Protein AF-H1YAW6-F1 (afdb_monomer)

Structure (mmCIF, N/CA/C/O backbone):
data_AF-H1YAW6-F1
#
_entry.id   AF-H1YAW6-F1
#
loop_
_atom_site.group_PDB
_atom_site.id
_atom_site.type_symbol
_atom_site.label_atom_id
_atom_site.label_alt_id
_atom_site.label_comp_id
_atom_site.label_asym_id
_atom_site.label_entity_id
_atom_site.label_seq_id
_atom_site.pdbx_PDB_ins_code
_atom_site.Cartn_x
_atom_site.Cartn_y
_atom_site.Cartn_z
_atom_site.occupancy
_atom_site.B_iso_or_equiv
_atom_site.auth_seq_id
_atom_site.auth_comp_id
_atom_site.auth_asym_id
_atom_site.auth_atom_id
_atom_site.pdbx_PDB_model_num
ATOM 1 N N . MET A 1 1 ? -20.240 -2.055 13.515 1.00 58.53 1 MET A N 1
ATOM 2 C CA . MET A 1 1 ? -19.224 -2.997 12.984 1.00 58.53 1 MET A CA 1
ATOM 3 C C . MET A 1 1 ? -18.023 -2.988 13.917 1.00 58.53 1 MET A C 1
ATOM 5 O O . MET A 1 1 ? -17.588 -1.906 14.285 1.00 58.53 1 MET A O 1
ATOM 9 N N . ASN A 1 2 ? -17.539 -4.155 14.345 1.00 76.56 2 ASN A N 1
ATOM 10 C CA . ASN A 1 2 ? -16.482 -4.271 15.358 1.00 76.56 2 ASN A CA 1
ATOM 11 C C . ASN A 1 2 ? -15.148 -3.682 14.851 1.00 76.56 2 ASN A C 1
ATOM 13 O O . ASN A 1 2 ? -14.810 -3.872 13.682 1.00 76.56 2 ASN A O 1
ATOM 17 N N . GLN A 1 3 ? -14.362 -3.012 15.704 1.00 71.44 3 GLN A N 1
ATOM 18 C CA . GLN A 1 3 ? -13.102 -2.372 15.275 1.00 71.44 3 GLN A CA 1
ATOM 19 C C . GLN A 1 3 ? -12.094 -3.359 14.666 1.00 71.44 3 GLN A C 1
ATOM 21 O O . GLN A 1 3 ? -11.432 -3.037 13.682 1.00 71.44 3 GLN A O 1
ATOM 26 N N . LYS A 1 4 ? -12.041 -4.593 15.182 1.00 75.19 4 LYS A N 1
ATOM 27 C CA . LYS A 1 4 ? -11.200 -5.667 14.628 1.00 75.19 4 LYS A CA 1
ATOM 28 C C . LYS A 1 4 ? -11.569 -6.008 13.178 1.00 75.19 4 LYS A C 1
ATOM 30 O O . LYS A 1 4 ? -10.688 -6.198 12.351 1.00 75.19 4 LYS A O 1
ATOM 35 N N . VAL A 1 5 ? -12.863 -6.018 12.852 1.00 79.94 5 VAL A N 1
ATOM 36 C CA . VAL A 1 5 ? -13.358 -6.311 11.494 1.00 79.94 5 VAL A CA 1
ATOM 37 C C . VAL A 1 5 ? -12.968 -5.197 10.526 1.00 79.94 5 VAL A C 1
ATOM 39 O O . VAL A 1 5 ? -12.557 -5.469 9.405 1.00 79.94 5 VAL A O 1
ATOM 42 N N . GLN A 1 6 ? -13.037 -3.940 10.970 1.00 75.19 6 GLN A N 1
ATOM 43 C CA . GLN A 1 6 ? -12.600 -2.795 10.169 1.00 75.19 6 GLN A CA 1
ATOM 44 C C . GLN A 1 6 ? -11.091 -2.824 9.897 1.00 75.19 6 GLN A C 1
ATOM 46 O O . GLN A 1 6 ? -10.669 -2.552 8.778 1.00 75.19 6 GLN A O 1
ATOM 51 N N . PHE A 1 7 ? -10.284 -3.207 10.888 1.00 74.31 7 PHE A N 1
ATOM 52 C CA . PHE A 1 7 ? -8.842 -3.358 10.707 1.00 74.31 7 PHE A CA 1
ATOM 53 C C . PHE A 1 7 ? -8.501 -4.463 9.696 1.00 74.31 7 PHE A C 1
ATOM 55 O O . PHE A 1 7 ? -7.745 -4.221 8.759 1.00 74.31 7 PHE A O 1
ATOM 62 N N . VAL A 1 8 ? -9.119 -5.644 9.826 1.00 79.12 8 VAL A N 1
ATOM 63 C CA . VAL A 1 8 ? -8.933 -6.763 8.882 1.00 79.12 8 VAL A CA 1
ATOM 64 C C . VAL A 1 8 ? -9.403 -6.391 7.473 1.00 79.12 8 VAL A C 1
ATOM 66 O O . VAL A 1 8 ? -8.717 -6.696 6.500 1.00 79.12 8 VAL A O 1
ATOM 69 N N . ALA A 1 9 ? -10.523 -5.674 7.347 1.00 76.62 9 ALA A N 1
ATOM 70 C CA . ALA A 1 9 ? -10.998 -5.167 6.061 1.00 76.62 9 ALA A CA 1
ATOM 71 C C . ALA A 1 9 ? -9.992 -4.197 5.417 1.00 76.62 9 ALA A C 1
ATOM 73 O O . ALA A 1 9 ? -9.729 -4.289 4.220 1.00 76.62 9 ALA A O 1
ATOM 74 N N . GLY A 1 10 ? -9.380 -3.315 6.215 1.00 73.25 10 GLY A N 1
ATOM 75 C CA . GLY A 1 10 ? -8.284 -2.448 5.776 1.00 73.25 10 GLY A CA 1
ATOM 76 C C . GLY A 1 10 ? -7.079 -3.240 5.278 1.00 73.25 10 GLY A C 1
ATOM 77 O O . GLY A 1 10 ? -6.565 -2.968 4.196 1.00 73.25 10 GLY A O 1
ATOM 78 N N . LEU A 1 11 ? -6.694 -4.277 6.020 1.00 76.06 11 LEU A N 1
ATOM 79 C CA . LEU A 1 11 ? -5.579 -5.162 5.690 1.00 76.06 11 LEU A CA 1
ATOM 80 C C . LEU A 1 11 ? -5.787 -5.866 4.342 1.00 76.06 11 LEU A C 1
ATOM 82 O O . LEU A 1 11 ? -4.909 -5.800 3.485 1.00 76.06 11 LEU A O 1
ATOM 86 N N . LEU A 1 12 ? -6.969 -6.460 4.134 1.00 78.12 12 LEU A N 1
ATOM 87 C CA . LEU A 1 12 ? -7.354 -7.120 2.882 1.00 78.12 12 LEU A CA 1
ATOM 88 C C . LEU A 1 12 ? -7.428 -6.127 1.719 1.00 78.12 12 LEU A C 1
ATOM 90 O O . LEU A 1 12 ? -6.875 -6.386 0.654 1.00 78.12 12 LEU A O 1
ATOM 94 N N . SER A 1 13 ? -8.048 -4.961 1.930 1.00 74.25 13 SER A N 1
ATOM 95 C CA . SER A 1 13 ? -8.156 -3.931 0.889 1.00 74.25 13 SER A CA 1
ATOM 96 C C . SER A 1 13 ? -6.793 -3.386 0.449 1.00 74.25 13 SER A C 1
ATOM 98 O O . SER A 1 13 ? -6.599 -3.102 -0.730 1.00 74.25 13 SER A O 1
ATOM 100 N N . GLY A 1 14 ? -5.821 -3.323 1.366 1.00 70.62 14 GLY A N 1
ATOM 101 C CA . GLY A 1 14 ? -4.458 -2.892 1.070 1.00 70.62 14 GLY A CA 1
ATOM 102 C C . GLY A 1 14 ? -3.659 -3.877 0.214 1.00 70.62 14 GLY A C 1
ATOM 103 O O . GLY A 1 14 ? -2.664 -3.458 -0.367 1.00 70.62 14 GLY A O 1
ATOM 104 N N . ILE A 1 15 ? -4.082 -5.147 0.114 1.00 74.31 15 ILE A N 1
ATOM 105 C CA . ILE A 1 15 ? -3.451 -6.189 -0.722 1.00 74.31 15 ILE A CA 1
ATOM 106 C C . ILE A 1 15 ? -4.013 -6.173 -2.150 1.00 74.31 15 ILE A C 1
ATOM 108 O O . ILE A 1 15 ? -3.285 -6.465 -3.096 1.00 74.31 15 ILE A O 1
ATOM 112 N N . VAL A 1 16 ? -5.283 -5.788 -2.323 1.00 76.38 16 VAL A N 1
ATOM 113 C CA . VAL A 1 16 ? -5.974 -5.801 -3.627 1.00 76.38 16 VAL A CA 1
ATOM 114 C C . VAL A 1 16 ? -5.257 -4.933 -4.662 1.00 76.38 16 VAL A C 1
ATOM 116 O O . VAL A 1 16 ? -5.027 -5.376 -5.783 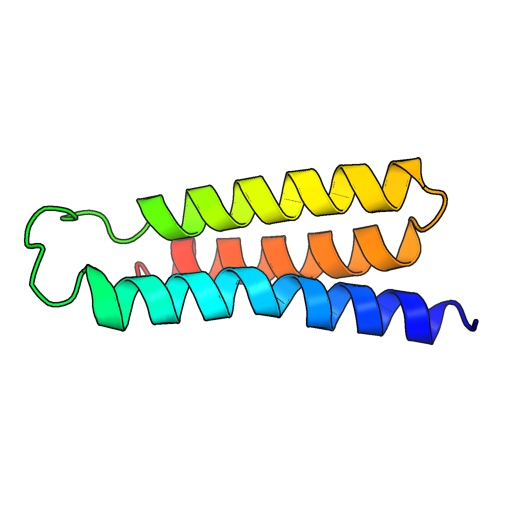1.00 76.38 16 VAL A O 1
ATOM 119 N N . LEU A 1 17 ? -4.865 -3.715 -4.285 1.00 69.50 17 LEU A N 1
ATOM 120 C CA . LEU A 1 17 ? -4.161 -2.775 -5.163 1.00 69.50 17 LEU A CA 1
ATOM 121 C C . LEU A 1 17 ? -2.777 -3.294 -5.617 1.00 69.50 17 LEU A C 1
ATOM 123 O O . LEU A 1 17 ? -2.534 -3.335 -6.821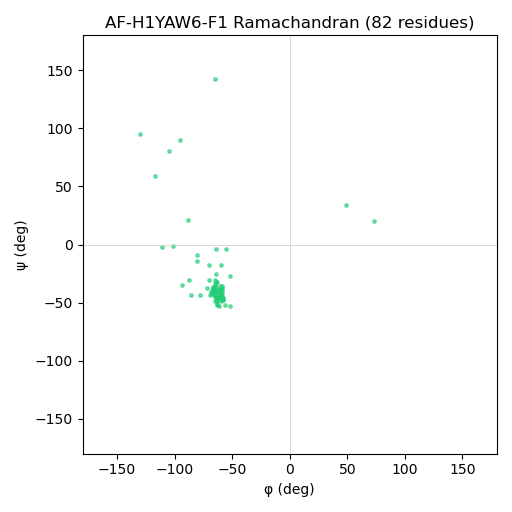 1.00 69.50 17 LEU A O 1
ATOM 127 N N . PRO A 1 18 ? -1.888 -3.751 -4.715 1.00 68.00 18 PRO A N 1
ATOM 128 C CA . PRO A 1 18 ? -0.633 -4.415 -5.076 1.00 68.00 18 PRO A CA 1
ATOM 129 C C . PRO A 1 18 ? -0.807 -5.689 -5.913 1.00 68.00 18 PRO A C 1
ATOM 131 O O . PRO A 1 18 ? -0.034 -5.918 -6.838 1.00 68.00 18 PRO A O 1
ATOM 134 N N . ALA A 1 19 ? -1.814 -6.517 -5.618 1.00 73.06 19 ALA A N 1
ATOM 135 C CA . ALA A 1 19 ? -2.083 -7.737 -6.379 1.00 73.06 19 ALA A CA 1
ATOM 136 C C . ALA A 1 19 ? -2.556 -7.423 -7.807 1.00 73.06 19 ALA A C 1
ATOM 138 O O . ALA A 1 19 ? -2.101 -8.047 -8.764 1.00 73.06 19 ALA A O 1
ATOM 139 N N . LEU A 1 20 ? -3.411 -6.406 -7.964 1.00 70.81 20 LEU A N 1
ATOM 140 C CA . LEU A 1 20 ? -3.790 -5.875 -9.273 1.00 70.81 20 LEU A CA 1
ATOM 141 C C . LEU A 1 20 ? -2.584 -5.291 -10.010 1.00 70.81 20 LEU A C 1
ATOM 143 O O . LEU A 1 20 ? -2.455 -5.510 -11.206 1.00 70.81 20 LEU A O 1
ATOM 147 N N . ALA A 1 21 ? -1.681 -4.601 -9.312 1.00 67.56 21 ALA A N 1
ATOM 148 C CA . ALA A 1 21 ? -0.444 -4.086 -9.896 1.00 67.56 21 ALA A CA 1
ATOM 149 C C . ALA A 1 21 ? 0.424 -5.199 -10.486 1.00 67.56 21 ALA A C 1
ATOM 151 O O . ALA A 1 21 ? 0.911 -5.075 -11.607 1.00 67.56 21 ALA A O 1
ATOM 152 N N . TRP A 1 22 ? 0.585 -6.293 -9.738 1.00 68.81 22 TRP A N 1
ATOM 153 C CA . TRP A 1 22 ? 1.325 -7.467 -10.185 1.00 68.81 22 TRP A CA 1
ATOM 154 C C . TRP A 1 22 ? 0.657 -8.133 -11.394 1.00 68.81 22 TRP A C 1
ATOM 156 O O . TRP A 1 22 ? 1.335 -8.479 -12.357 1.00 68.81 22 TRP A O 1
ATOM 166 N N . LEU A 1 23 ? -0.676 -8.233 -11.397 1.00 71.69 23 LEU A N 1
ATOM 167 C CA . LEU A 1 23 ? -1.434 -8.800 -12.514 1.00 71.69 23 LEU A CA 1
ATOM 168 C C . LEU A 1 23 ? -1.373 -7.912 -13.769 1.00 71.69 23 LEU A C 1
ATOM 170 O O . LEU A 1 23 ? -1.176 -8.413 -14.872 1.00 71.69 23 LEU A O 1
ATOM 174 N N . ILE A 1 24 ? -1.473 -6.589 -13.609 1.00 67.06 24 ILE A N 1
ATOM 175 C CA . ILE A 1 24 ? -1.279 -5.620 -14.697 1.00 67.06 24 ILE A CA 1
ATOM 176 C C . ILE A 1 24 ? 0.155 -5.715 -15.228 1.00 67.06 24 ILE A C 1
ATOM 178 O O . ILE A 1 24 ? 0.355 -5.666 -16.437 1.00 67.06 24 ILE A O 1
ATOM 182 N N . PHE A 1 25 ? 1.153 -5.896 -14.360 1.00 66.75 25 PHE A N 1
ATOM 183 C CA . PHE A 1 25 ? 2.538 -6.101 -14.779 1.00 66.75 25 PHE A CA 1
ATOM 184 C C . PHE A 1 25 ? 2.707 -7.389 -15.600 1.00 66.75 25 PHE A C 1
ATOM 186 O O . PHE A 1 25 ? 3.258 -7.334 -16.698 1.00 66.75 25 PHE A O 1
ATOM 193 N N . ASP A 1 26 ? 2.180 -8.524 -15.130 1.00 68.12 26 ASP A N 1
ATOM 194 C CA . ASP A 1 26 ? 2.304 -9.804 -15.843 1.00 68.12 26 ASP A CA 1
ATOM 195 C C . ASP A 1 26 ? 1.569 -9.808 -17.195 1.00 68.12 26 ASP A C 1
ATOM 197 O O . ASP A 1 26 ? 2.045 -10.411 -18.154 1.00 68.12 26 ASP A O 1
ATOM 201 N N . VAL A 1 27 ? 0.436 -9.106 -17.306 1.00 66.88 27 VAL A N 1
ATOM 202 C CA . VAL A 1 27 ? -0.363 -9.063 -18.544 1.00 66.88 27 VAL A CA 1
ATOM 203 C C . VAL A 1 27 ? 0.127 -7.989 -19.521 1.00 66.88 27 VAL A C 1
ATOM 205 O O . VAL A 1 27 ? 0.221 -8.248 -20.719 1.00 66.88 27 VAL A O 1
ATOM 208 N N . VAL A 1 28 ? 0.438 -6.782 -19.039 1.00 61.78 28 VAL A N 1
ATOM 209 C CA . VAL A 1 28 ? 0.732 -5.614 -19.893 1.00 61.78 28 VAL A CA 1
ATOM 210 C C . VAL A 1 28 ? 2.230 -5.459 -20.157 1.00 61.78 28 VAL A C 1
ATOM 212 O O . VAL A 1 28 ? 2.621 -5.054 -21.251 1.00 61.78 28 VAL A O 1
ATOM 215 N N . PHE A 1 29 ? 3.084 -5.798 -19.188 1.00 61.38 29 PHE A N 1
ATOM 216 C CA . PHE A 1 29 ? 4.527 -5.545 -19.268 1.00 61.38 29 PHE A CA 1
ATOM 217 C C . PHE A 1 29 ? 5.368 -6.772 -19.638 1.00 61.38 29 PHE A C 1
ATOM 219 O O . PHE A 1 29 ? 6.568 -6.615 -19.854 1.00 61.38 29 PHE A O 1
ATOM 226 N N . LYS A 1 30 ? 4.767 -7.956 -19.839 1.00 57.78 30 LYS A N 1
ATOM 227 C CA . LYS A 1 30 ? 5.474 -9.183 -20.269 1.00 57.78 30 LYS A CA 1
ATOM 228 C C . LYS A 1 30 ? 6.344 -9.010 -21.527 1.00 57.78 30 LYS A C 1
ATOM 230 O O . LYS A 1 30 ? 7.337 -9.709 -21.673 1.00 57.78 30 LYS A O 1
ATOM 235 N N . ASN A 1 31 ? 5.992 -8.066 -22.408 1.00 52.91 31 ASN A N 1
ATOM 236 C CA . ASN A 1 31 ? 6.736 -7.739 -23.635 1.00 52.91 31 ASN A CA 1
ATOM 237 C C . ASN A 1 31 ? 7.423 -6.362 -23.603 1.00 52.91 31 ASN A C 1
ATOM 239 O O . ASN A 1 31 ? 8.092 -5.975 -24.561 1.00 52.91 31 ASN A O 1
ATOM 243 N N . ALA A 1 32 ? 7.261 -5.593 -22.527 1.00 53.19 32 ALA A N 1
ATOM 244 C CA . ALA A 1 32 ? 7.785 -4.240 -22.434 1.00 53.19 32 ALA A CA 1
ATOM 245 C C . ALA A 1 32 ? 9.152 -4.250 -21.734 1.00 53.19 32 ALA A C 1
ATOM 247 O O . ALA A 1 32 ? 9.265 -4.044 -20.529 1.00 53.19 32 ALA A O 1
ATOM 248 N N . VAL A 1 33 ? 10.208 -4.393 -22.539 1.00 52.44 33 VAL A N 1
ATOM 249 C CA . VAL A 1 33 ? 11.643 -4.242 -22.191 1.00 52.44 33 VAL A CA 1
ATOM 250 C C . VAL A 1 33 ? 11.980 -2.865 -21.558 1.00 52.44 33 VAL A C 1
ATOM 252 O O . VAL A 1 33 ? 13.099 -2.610 -21.123 1.00 52.44 33 VAL A O 1
ATOM 255 N N . LEU A 1 34 ? 11.005 -1.955 -21.468 1.00 50.81 34 LEU A N 1
ATOM 256 C CA . LEU A 1 34 ? 11.159 -0.555 -21.068 1.00 50.81 34 LEU A CA 1
ATOM 257 C C . LEU A 1 34 ? 11.250 -0.299 -19.555 1.00 50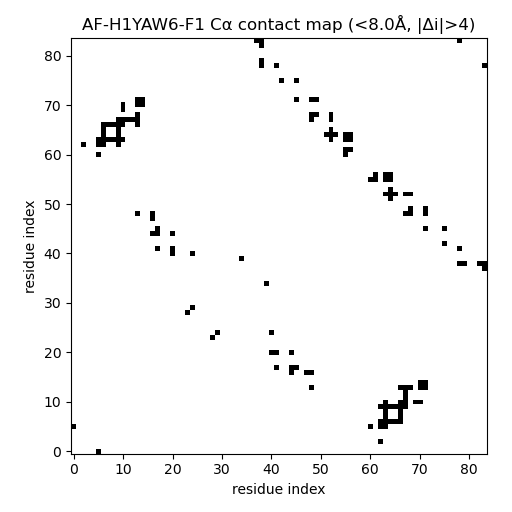.81 34 LEU A C 1
ATOM 259 O O . LEU A 1 34 ? 11.678 0.788 -19.171 1.00 50.81 34 LEU A O 1
ATOM 263 N N . LEU A 1 35 ? 10.917 -1.256 -18.681 1.00 52.03 35 LEU A N 1
ATOM 264 C CA . LEU A 1 35 ? 11.146 -1.100 -17.238 1.00 52.03 35 LEU A CA 1
ATOM 265 C C . LEU A 1 35 ? 12.343 -1.924 -16.771 1.00 52.03 35 LEU A C 1
ATOM 267 O O . LEU A 1 35 ? 12.218 -2.947 -16.112 1.00 52.03 35 LEU A O 1
ATOM 271 N N . ASN A 1 36 ? 13.535 -1.380 -17.003 1.00 54.12 36 ASN A N 1
ATOM 272 C CA . ASN A 1 36 ? 14.780 -1.843 -16.376 1.00 54.12 36 ASN A CA 1
ATOM 273 C C . ASN A 1 36 ? 14.779 -1.653 -14.833 1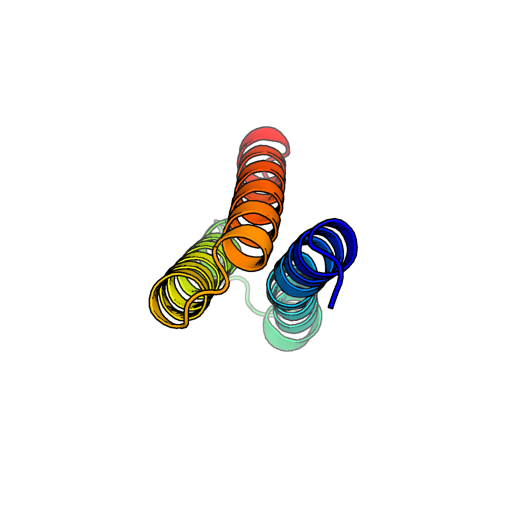.00 54.12 36 ASN A C 1
ATOM 275 O O . ASN A 1 36 ? 15.724 -2.019 -14.140 1.00 54.12 36 ASN A O 1
ATOM 279 N N . LYS A 1 37 ? 13.721 -1.033 -14.280 1.00 56.41 37 LYS A N 1
ATOM 280 C CA . LYS A 1 37 ? 13.462 -0.877 -12.844 1.00 56.41 37 LYS A CA 1
ATOM 281 C C . LYS A 1 37 ? 12.030 -1.318 -12.516 1.00 56.41 37 LYS A C 1
ATOM 283 O O . LYS A 1 37 ? 11.120 -0.491 -12.610 1.00 56.41 37 LYS A O 1
ATOM 288 N N . PRO A 1 38 ? 11.823 -2.570 -12.083 1.00 63.56 38 PRO A N 1
ATOM 289 C CA . PRO A 1 38 ? 10.500 -3.089 -11.718 1.00 63.56 38 PRO A CA 1
ATOM 290 C C . PRO A 1 38 ? 9.818 -2.309 -10.579 1.00 63.56 38 PRO A C 1
ATOM 292 O O . PRO A 1 38 ? 8.600 -2.341 -10.453 1.00 63.56 38 PRO A O 1
ATOM 295 N N . ALA A 1 39 ? 10.565 -1.512 -9.808 1.00 64.31 39 ALA A N 1
ATOM 296 C CA . ALA A 1 39 ? 10.062 -0.741 -8.671 1.00 64.31 39 ALA A CA 1
ATOM 297 C C . ALA A 1 39 ? 9.022 0.359 -8.999 1.00 64.31 39 ALA A C 1
ATOM 299 O O . ALA A 1 39 ? 8.242 0.727 -8.122 1.00 64.31 39 ALA A O 1
ATOM 300 N N . ILE A 1 40 ? 8.995 0.911 -10.219 1.00 70.75 40 ILE A N 1
ATOM 301 C CA . ILE A 1 40 ? 8.157 2.079 -10.577 1.00 70.75 40 ILE A CA 1
ATOM 302 C C . ILE A 1 40 ? 6.638 1.813 -10.427 1.00 70.75 40 ILE A C 1
ATOM 304 O O . ILE A 1 40 ? 5.973 2.583 -9.728 1.00 70.75 40 ILE A O 1
ATOM 308 N N . PRO A 1 41 ? 6.052 0.753 -11.021 1.00 72.19 41 PRO A N 1
ATOM 309 C CA . PRO A 1 41 ? 4.620 0.463 -10.907 1.00 72.19 41 PRO A CA 1
ATOM 310 C C . PRO A 1 41 ? 4.198 0.126 -9.476 1.00 72.19 41 PRO A C 1
ATOM 312 O O . PRO A 1 41 ? 3.125 0.544 -9.035 1.00 72.19 41 PRO A O 1
ATOM 315 N N . TYR A 1 42 ? 5.050 -0.556 -8.707 1.00 72.56 42 TYR A N 1
ATOM 316 C CA . TYR A 1 42 ? 4.750 -0.813 -7.302 1.00 72.56 42 TYR A CA 1
ATOM 317 C C . TYR A 1 42 ? 4.731 0.471 -6.469 1.00 72.56 42 TYR A C 1
ATOM 319 O O . TYR A 1 42 ? 3.878 0.625 -5.597 1.00 72.56 42 TYR A O 1
ATOM 327 N N . LEU A 1 43 ? 5.623 1.420 -6.765 1.00 76.12 43 LEU A N 1
ATOM 328 C CA . LEU A 1 43 ? 5.659 2.724 -6.104 1.00 76.12 43 LEU A CA 1
ATOM 329 C C . LEU A 1 43 ? 4.396 3.543 -6.420 1.00 76.12 43 LEU A C 1
ATOM 331 O O . LEU A 1 43 ? 3.820 4.153 -5.518 1.00 76.12 43 LEU A O 1
ATOM 335 N N . ALA A 1 44 ? 3.895 3.474 -7.658 1.00 77.19 44 ALA A N 1
ATOM 336 C CA . ALA A 1 44 ? 2.600 4.049 -8.024 1.00 77.19 44 ALA A CA 1
ATOM 337 C C . ALA A 1 44 ? 1.441 3.419 -7.225 1.00 77.19 44 ALA A C 1
ATOM 339 O O . ALA A 1 44 ? 0.554 4.125 -6.749 1.00 77.19 44 ALA A O 1
ATOM 340 N N . CYS A 1 45 ? 1.473 2.106 -6.994 1.00 76.88 45 CYS A N 1
ATOM 341 C CA . CYS A 1 45 ? 0.437 1.416 -6.220 1.00 76.88 45 CYS A CA 1
ATOM 342 C C . CYS A 1 45 ? 0.503 1.731 -4.724 1.00 76.88 45 CYS A C 1
ATOM 344 O O . CYS A 1 45 ? -0.536 1.925 -4.095 1.00 76.88 45 CYS A O 1
ATOM 346 N N . ILE A 1 46 ? 1.709 1.869 -4.168 1.00 79.94 46 ILE A N 1
ATOM 347 C CA . ILE A 1 46 ? 1.927 2.393 -2.813 1.00 79.94 46 ILE A CA 1
ATOM 348 C C . ILE A 1 46 ? 1.318 3.795 -2.695 1.00 79.94 46 ILE A C 1
ATOM 350 O O . ILE A 1 46 ? 0.585 4.064 -1.744 1.00 79.94 46 ILE A O 1
ATOM 354 N N . ALA A 1 47 ? 1.551 4.672 -3.676 1.00 81.81 47 ALA A N 1
ATOM 355 C CA . ALA A 1 47 ? 0.981 6.017 -3.682 1.00 81.81 47 ALA A CA 1
ATOM 356 C C . ALA A 1 47 ? -0.559 5.999 -3.713 1.00 81.81 47 ALA A C 1
ATOM 358 O O . ALA A 1 47 ? -1.193 6.717 -2.940 1.00 81.81 47 ALA A O 1
ATOM 359 N N . ILE A 1 48 ? -1.172 5.139 -4.533 1.00 81.75 48 ILE A N 1
ATOM 360 C CA . ILE A 1 48 ? -2.635 4.981 -4.576 1.00 81.75 48 ILE A CA 1
ATOM 361 C C . ILE A 1 48 ? -3.168 4.443 -3.239 1.00 81.75 48 ILE A C 1
ATOM 363 O O . ILE A 1 48 ? -4.133 4.994 -2.708 1.00 81.75 48 ILE A O 1
ATOM 367 N N . ASN A 1 49 ? -2.521 3.441 -2.637 1.00 83.38 49 ASN A N 1
ATOM 368 C CA . ASN A 1 49 ? -2.895 2.931 -1.313 1.00 83.38 49 ASN A CA 1
ATOM 369 C C . ASN A 1 49 ? -2.837 4.026 -0.234 1.00 83.38 49 ASN A C 1
ATOM 371 O O . ASN A 1 49 ? -3.710 4.085 0.631 1.00 83.38 49 ASN A O 1
ATOM 375 N N . LEU A 1 50 ? -1.860 4.937 -0.299 1.00 83.44 50 LEU A N 1
ATOM 376 C CA . LEU A 1 50 ? -1.767 6.085 0.610 1.00 83.44 50 LEU A CA 1
ATOM 377 C C . LEU A 1 50 ? -2.870 7.135 0.369 1.00 83.44 50 LEU A C 1
ATOM 379 O O . LEU A 1 50 ? -3.325 7.785 1.315 1.00 83.44 50 LEU A O 1
ATOM 383 N N . LEU A 1 51 ? -3.354 7.293 -0.866 1.00 82.88 51 LEU A N 1
ATOM 384 C CA . LEU A 1 51 ? -4.521 8.135 -1.156 1.00 82.88 51 LEU A CA 1
ATOM 385 C C . LEU A 1 51 ? -5.812 7.518 -0.602 1.00 82.88 51 LEU A C 1
ATOM 387 O O . LEU A 1 51 ? -6.606 8.214 0.035 1.00 82.88 51 LEU A O 1
ATOM 391 N N . VAL A 1 52 ? -5.991 6.207 -0.777 1.00 81.31 52 VAL A N 1
ATOM 392 C CA . VAL A 1 52 ? -7.132 5.448 -0.238 1.00 81.31 52 VAL A CA 1
ATOM 393 C C . VAL A 1 52 ? -7.117 5.456 1.296 1.00 81.31 52 VAL A C 1
ATOM 395 O O . VAL A 1 52 ? -8.147 5.685 1.931 1.00 81.31 52 VAL A O 1
ATOM 398 N N . LEU A 1 53 ? -5.937 5.319 1.906 1.00 84.00 53 LEU A N 1
ATOM 399 C CA . LEU A 1 53 ? -5.707 5.534 3.337 1.00 84.00 53 LEU A CA 1
ATOM 400 C C . LEU A 1 53 ? -6.238 6.899 3.793 1.00 84.00 53 LEU A C 1
ATOM 402 O O . LEU A 1 53 ? -7.025 6.982 4.739 1.00 84.00 53 LEU A O 1
ATOM 406 N N . ARG A 1 54 ? -5.823 7.975 3.112 1.00 83.19 54 ARG A N 1
ATOM 407 C CA . ARG A 1 54 ? -6.231 9.345 3.450 1.00 83.19 54 ARG A CA 1
ATOM 408 C C . ARG A 1 54 ? -7.745 9.525 3.345 1.00 83.19 54 ARG A C 1
ATOM 410 O O . ARG A 1 54 ? -8.326 10.232 4.168 1.00 83.19 54 ARG A O 1
ATOM 417 N N . TYR A 1 55 ? -8.378 8.870 2.374 1.00 84.38 55 TYR A N 1
ATOM 418 C CA . TYR A 1 55 ? -9.831 8.847 2.230 1.00 84.38 55 TYR A CA 1
ATOM 419 C C . TYR A 1 55 ? -10.512 8.175 3.435 1.00 84.38 55 TYR A C 1
ATOM 421 O O . TYR A 1 55 ? -11.361 8.791 4.079 1.00 84.38 55 TYR A O 1
ATOM 429 N N . PHE A 1 56 ? -10.101 6.961 3.819 1.00 80.75 56 PHE A N 1
ATOM 430 C CA . PHE A 1 56 ? -10.711 6.250 4.95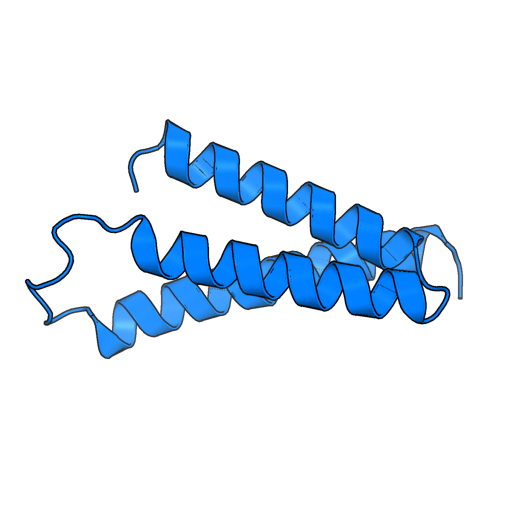1 1.00 80.75 56 PHE A CA 1
ATOM 431 C C . PHE A 1 56 ? -10.517 6.958 6.296 1.00 80.75 56 PHE A C 1
ATOM 433 O O . PHE A 1 56 ? -11.443 6.982 7.109 1.00 80.75 56 PHE A O 1
ATOM 440 N N . ILE A 1 57 ? -9.357 7.585 6.515 1.00 81.44 57 ILE A N 1
ATOM 441 C CA . ILE A 1 57 ? -9.112 8.398 7.714 1.00 81.44 57 ILE A CA 1
ATOM 442 C C . ILE A 1 57 ? -10.058 9.608 7.745 1.00 81.44 57 ILE A C 1
ATOM 444 O O . ILE A 1 57 ? -10.677 9.866 8.776 1.00 81.44 57 ILE A O 1
ATOM 448 N N . ARG A 1 58 ? -10.230 10.318 6.619 1.00 85.88 58 ARG A N 1
ATOM 449 C CA . ARG A 1 58 ? -11.142 11.475 6.532 1.00 85.88 58 ARG A CA 1
ATOM 450 C C . ARG A 1 58 ? -12.614 11.110 6.716 1.00 85.88 58 ARG A C 1
ATOM 452 O O . ARG A 1 58 ? -13.365 11.913 7.254 1.00 85.88 58 ARG A O 1
ATOM 459 N N . HIS A 1 59 ? -13.019 9.909 6.317 1.00 85.06 59 HIS A N 1
ATOM 460 C CA . HIS A 1 59 ? -14.393 9.415 6.461 1.00 85.06 59 HIS A CA 1
ATOM 461 C C . HIS A 1 59 ? -14.664 8.709 7.805 1.00 85.06 59 HIS A C 1
ATOM 463 O O . HIS A 1 59 ? -15.604 7.920 7.913 1.00 85.06 59 HIS A O 1
ATOM 469 N N . GLY A 1 60 ? -13.849 8.962 8.837 1.00 83.75 60 GLY A N 1
ATOM 470 C CA . GLY A 1 60 ? -14.096 8.459 10.192 1.00 83.75 60 GLY A CA 1
ATOM 471 C C . GLY A 1 60 ? -13.846 6.957 10.369 1.00 83.75 60 GLY A C 1
ATOM 472 O O . GLY A 1 60 ? -14.353 6.357 11.315 1.00 83.75 60 GLY A O 1
ATOM 473 N N . LYS A 1 61 ? -13.059 6.333 9.480 1.00 81.75 61 LYS A N 1
ATOM 474 C CA . LYS A 1 61 ? -12.658 4.915 9.552 1.00 81.75 61 LYS A CA 1
ATOM 475 C C . LYS A 1 61 ? -11.132 4.765 9.711 1.00 81.75 61 LYS A C 1
ATOM 477 O O . LYS A 1 61 ? -10.490 4.123 8.876 1.00 81.75 61 LYS A O 1
ATOM 482 N N . PRO A 1 62 ? -10.521 5.329 10.773 1.00 81.00 62 PRO A N 1
ATOM 483 C CA . PRO A 1 62 ? -9.067 5.325 10.950 1.00 81.00 62 PRO A CA 1
ATOM 484 C C . PRO A 1 62 ? -8.490 3.912 11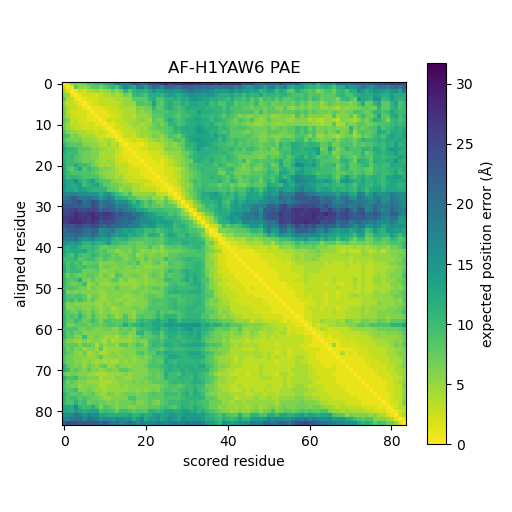.120 1.00 81.00 62 PRO A C 1
ATOM 486 O O . PRO A 1 62 ? -7.404 3.639 10.629 1.00 81.00 62 PRO A O 1
ATOM 489 N N . SER A 1 63 ? -9.238 2.988 11.726 1.00 80.12 63 SER A N 1
ATOM 490 C CA . SER A 1 63 ? -8.894 1.566 11.890 1.00 80.12 63 SER A CA 1
ATOM 491 C C . SER A 1 63 ? -8.664 0.839 10.558 1.00 80.12 63 SER A C 1
ATOM 493 O O . SER A 1 63 ? -7.705 0.079 10.436 1.00 80.12 63 SER A O 1
ATOM 495 N N . VAL A 1 64 ? -9.498 1.103 9.544 1.00 79.88 64 VAL A N 1
ATOM 496 C CA . VAL A 1 64 ? -9.306 0.598 8.168 1.00 79.88 64 VAL A CA 1
ATOM 497 C C . VAL A 1 64 ? -8.031 1.196 7.579 1.00 79.88 64 VAL A C 1
ATOM 499 O O . VAL A 1 64 ? -7.210 0.477 7.013 1.00 79.88 64 VAL A O 1
ATOM 502 N N . GLY A 1 65 ? -7.845 2.505 7.769 1.00 79.62 65 GLY A N 1
ATOM 503 C CA . GLY A 1 65 ? -6.647 3.219 7.348 1.00 79.62 65 GLY A CA 1
ATOM 504 C C . GLY A 1 65 ? -5.369 2.610 7.926 1.00 79.62 65 GLY A C 1
ATOM 505 O O . GLY A 1 65 ? -4.465 2.254 7.180 1.00 79.62 65 GLY A O 1
ATOM 506 N N . TYR A 1 66 ? -5.297 2.398 9.237 1.00 83.50 66 TYR A N 1
ATOM 507 C CA . TYR A 1 66 ? -4.113 1.810 9.864 1.00 83.50 66 TYR A CA 1
ATOM 508 C C . TYR A 1 66 ? -3.795 0.409 9.328 1.00 83.50 66 TYR A C 1
ATOM 510 O O . TYR A 1 66 ? -2.628 0.119 9.068 1.00 83.50 66 TYR A O 1
ATOM 518 N N . GLY A 1 67 ? -4.805 -0.430 9.070 1.00 80.69 67 GLY A N 1
ATOM 519 C CA . GLY A 1 67 ? -4.598 -1.721 8.401 1.00 80.69 67 GLY A CA 1
ATOM 520 C C . GLY A 1 67 ? -3.969 -1.557 7.012 1.00 80.69 67 GLY A C 1
ATOM 521 O O . GLY A 1 67 ? -2.948 -2.173 6.714 1.00 80.69 67 GLY A O 1
ATOM 522 N N . LEU A 1 68 ? -4.518 -0.646 6.204 1.00 83.25 68 LEU A N 1
ATOM 523 C CA . LEU A 1 68 ? -4.034 -0.305 4.858 1.00 83.25 68 LEU A CA 1
ATOM 524 C C . LEU A 1 68 ? -2.590 0.224 4.863 1.00 83.25 68 LEU A C 1
ATOM 526 O O . LEU A 1 68 ? -1.770 -0.172 4.032 1.00 83.25 68 LEU A O 1
ATOM 530 N N . MET A 1 69 ? -2.265 1.093 5.824 1.00 84.12 69 MET A N 1
ATOM 531 C CA . MET A 1 69 ? -0.925 1.648 6.022 1.00 84.12 69 MET A CA 1
ATOM 532 C C . MET A 1 69 ? 0.080 0.547 6.361 1.00 84.12 69 MET A C 1
ATOM 534 O O . MET A 1 69 ? 1.150 0.498 5.761 1.00 84.12 69 MET A O 1
ATOM 538 N N . THR A 1 70 ? -0.284 -0.359 7.273 1.00 84.69 70 THR A N 1
ATOM 539 C CA . THR A 1 70 ? 0.597 -1.447 7.718 1.00 84.69 70 THR A CA 1
ATOM 540 C C . THR A 1 70 ? 0.919 -2.390 6.557 1.00 84.69 70 THR A C 1
ATOM 542 O O . THR A 1 70 ? 2.089 -2.654 6.288 1.00 84.69 70 THR A O 1
ATOM 545 N N . THR A 1 71 ? -0.097 -2.817 5.798 1.00 82.75 71 THR A N 1
ATOM 546 C CA . THR A 1 71 ? 0.080 -3.642 4.590 1.00 82.75 71 THR A CA 1
ATOM 547 C C . THR A 1 71 ? 0.978 -2.957 3.562 1.00 82.75 71 THR A C 1
ATOM 549 O O . THR A 1 71 ? 1.915 -3.562 3.047 1.00 82.75 71 THR A O 1
ATOM 552 N N . THR A 1 72 ? 0.726 -1.676 3.284 1.00 85.00 72 THR A N 1
ATOM 553 C CA . THR A 1 72 ? 1.501 -0.902 2.303 1.00 85.00 72 THR A CA 1
ATOM 554 C C . THR A 1 72 ? 2.971 -0.803 2.704 1.00 85.00 72 THR A C 1
ATOM 556 O O . THR A 1 72 ? 3.849 -0.938 1.855 1.00 85.00 72 THR A O 1
ATOM 559 N N . PHE A 1 73 ? 3.249 -0.629 3.996 1.00 86.44 73 PHE A N 1
ATOM 560 C CA . PHE 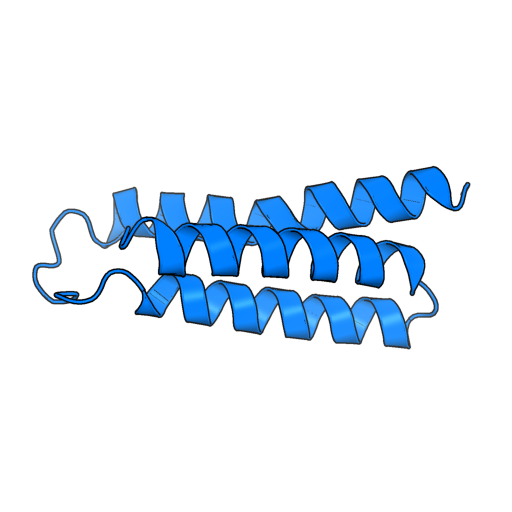A 1 73 ? 4.612 -0.568 4.517 1.00 86.44 73 PHE A CA 1
ATOM 561 C C . PHE A 1 73 ? 5.338 -1.915 4.407 1.00 86.44 73 PHE A C 1
ATOM 563 O O . PHE A 1 73 ? 6.488 -1.960 3.976 1.00 86.44 73 PHE A O 1
ATOM 570 N N . VAL A 1 74 ? 4.659 -3.021 4.734 1.00 86.25 74 VAL A N 1
ATOM 571 C CA . VAL A 1 74 ? 5.208 -4.382 4.590 1.00 86.25 74 VAL A CA 1
ATOM 572 C C . VAL A 1 74 ? 5.550 -4.678 3.130 1.00 86.25 74 VAL A C 1
ATOM 574 O O . VAL A 1 74 ? 6.647 -5.151 2.839 1.00 86.25 74 VAL A O 1
ATOM 577 N N . ILE A 1 75 ? 4.652 -4.338 2.203 1.00 79.88 75 ILE A N 1
ATOM 578 C CA . ILE A 1 75 ? 4.858 -4.539 0.763 1.00 79.88 75 ILE A CA 1
ATOM 579 C C . ILE A 1 75 ? 6.007 -3.668 0.249 1.00 79.88 75 ILE A C 1
ATOM 581 O O . ILE A 1 75 ? 6.866 -4.161 -0.478 1.00 79.88 75 ILE A O 1
ATOM 585 N N . ALA A 1 76 ? 6.082 -2.404 0.674 1.00 81.19 76 ALA A N 1
ATOM 586 C CA . ALA A 1 76 ? 7.189 -1.519 0.326 1.00 81.19 76 ALA A CA 1
ATOM 587 C C . ALA A 1 76 ? 8.539 -2.098 0.777 1.00 81.19 76 ALA A C 1
ATOM 589 O O . ALA A 1 76 ? 9.470 -2.176 -0.023 1.00 81.19 76 ALA A O 1
ATOM 590 N N . ILE A 1 77 ? 8.638 -2.567 2.027 1.00 83.81 77 ILE A N 1
ATOM 591 C CA . ILE A 1 77 ? 9.849 -3.225 2.536 1.00 83.81 77 ILE A CA 1
ATOM 592 C C . ILE A 1 77 ? 10.180 -4.460 1.696 1.00 83.81 77 ILE A C 1
ATOM 594 O O . ILE A 1 77 ? 11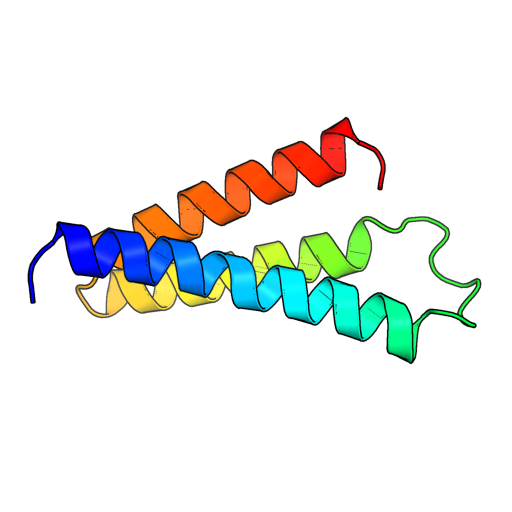.338 -4.640 1.329 1.00 83.81 77 ILE A O 1
ATOM 598 N N . MET A 1 78 ? 9.182 -5.285 1.371 1.00 80.12 78 MET A N 1
ATOM 599 C CA . MET A 1 78 ? 9.357 -6.506 0.586 1.00 80.12 78 MET A CA 1
ATOM 600 C C . MET A 1 78 ? 9.932 -6.210 -0.806 1.00 80.12 78 MET A C 1
ATOM 602 O O . MET A 1 78 ? 10.912 -6.838 -1.194 1.00 80.12 78 MET A O 1
ATOM 606 N N . ILE A 1 79 ? 9.417 -5.199 -1.509 1.00 75.00 79 ILE A N 1
ATOM 607 C CA . ILE A 1 79 ? 9.928 -4.775 -2.824 1.00 75.00 79 ILE A CA 1
ATOM 608 C C . ILE A 1 79 ? 11.360 -4.235 -2.713 1.00 75.00 79 ILE A C 1
ATOM 610 O O . ILE A 1 79 ? 12.249 -4.661 -3.450 1.00 75.00 79 ILE A O 1
ATOM 614 N N . PHE A 1 80 ? 11.618 -3.335 -1.758 1.00 73.50 80 PHE A N 1
ATOM 615 C CA . PHE A 1 80 ? 12.944 -2.730 -1.586 1.00 73.50 80 PHE A CA 1
ATOM 616 C C . PHE A 1 80 ? 14.014 -3.740 -1.144 1.00 73.50 80 PHE A C 1
ATOM 618 O O . PHE A 1 80 ? 15.164 -3.636 -1.571 1.00 73.50 80 PHE A O 1
ATOM 625 N N . LYS A 1 81 ? 13.661 -4.718 -0.297 1.00 77.31 81 LYS A N 1
ATOM 626 C CA . LYS A 1 81 ? 14.581 -5.769 0.168 1.00 77.31 81 LYS A CA 1
ATOM 627 C C . LYS A 1 81 ? 14.800 -6.860 -0.870 1.00 77.31 81 LYS A C 1
ATOM 629 O O . LYS A 1 81 ? 15.939 -7.291 -1.029 1.00 77.31 81 LYS A O 1
ATOM 634 N N . LEU A 1 82 ? 13.742 -7.318 -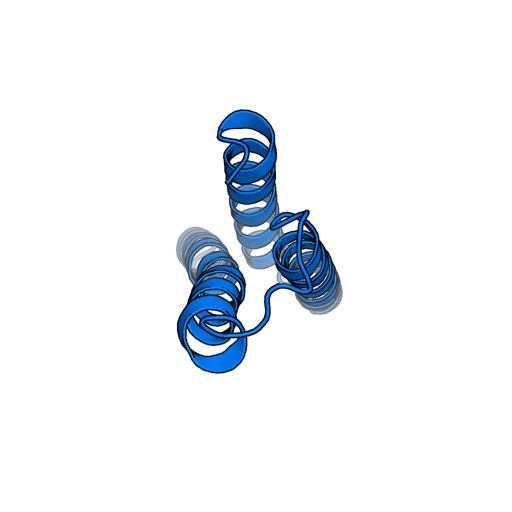1.538 1.00 68.19 82 LEU A N 1
ATOM 635 C CA . LEU A 1 82 ? 13.842 -8.426 -2.488 1.00 68.19 82 LEU A CA 1
ATOM 636 C C . LEU A 1 82 ? 14.362 -7.985 -3.864 1.00 68.19 82 LEU A C 1
ATOM 638 O O . LEU A 1 82 ? 14.680 -8.853 -4.668 1.00 68.19 82 LEU A O 1
ATOM 642 N N . LYS A 1 83 ? 14.495 -6.670 -4.127 1.00 61.06 83 LYS A N 1
ATOM 643 C CA . LYS A 1 83 ? 14.863 -6.118 -5.448 1.00 61.06 83 LYS A CA 1
ATOM 644 C C . LYS A 1 83 ? 14.016 -6.722 -6.583 1.00 61.06 83 LYS A C 1
ATOM 646 O O . LYS A 1 83 ? 14.529 -6.938 -7.680 1.00 61.06 83 LYS A O 1
ATOM 651 N N . VAL A 1 84 ? 12.752 -7.025 -6.279 1.00 55.06 84 VAL A N 1
ATOM 652 C CA . VAL A 1 84 ? 11.768 -7.533 -7.246 1.00 55.06 84 VAL A CA 1
ATOM 653 C C . VAL A 1 84 ? 11.370 -6.430 -8.203 1.00 55.06 84 VAL A C 1
ATOM 655 O O . VAL A 1 84 ? 11.294 -5.252 -7.773 1.00 55.06 84 VAL A O 1
#

Mean predicted aligned error: 8.38 Å

pLDDT: mean 73.95, std 9.59, range [50.81, 86.44]

Foldseek 3Di:
DDLVVLLVLLLVVLVVLVVVLVVCCVPPVVPPPPCPQPVPSLVVSLVVLVVVLVVCVVVVSNSSSVSNNVNSVVVVCVCVVVSD

Organism: NCBI:txid714943

Sequence (84 aa):
MNQKVQFVAGLLSGIVLPALAWLIFDVVFKNAVLLNKPAIPYLACIAINLLVLRYFIRHGKPSVGYGLMTTTFVIAIMIFKLKV

Secondary structure (DSSP, 8-state):
--HHHHHHHHHHHHHHHHHHHHHHHHHHSTT-TT-S-THHHHHHHHHHHHHHHHHHHHTT-HHHHHHHHHHHHHHHHHHHHHT-

Radius of gyration: 14.11 Å; Cα contacts (8 Å, |Δi|>4): 77; chains: 1; bounding box: 34×21×39 Å

Solvent-accessible surface area (backbone atoms only — not comparable to full-atom values): 4482 Å² total; per-residue (Å²): 132,59,67,70,57,39,22,52,51,14,35,55,55,36,46,51,53,53,53,48,48,52,51,50,40,62,71,70,42,72,81,49,84,81,59,90,55,63,52,58,64,55,51,52,38,47,53,49,52,52,52,52,26,55,49,33,41,74,71,76,35,50,52,24,17,53,23,22,51,53,40,40,52,54,50,50,50,49,39,70,71,66,70,82